Protein AF-A0A251SM30-F1 (afdb_monomer_lite)

Radius of gyration: 17.04 Å; chains: 1; bounding box: 38×25×51 Å

Sequence (111 aa):
MGTNVFGKPVTKGNRMERALEALNNPNADGKRNQALAYVRQMKRNWGNGVSTLGIFYNATGEAMIFTQENSWYGRIYSSYPMRVQNGQWGAFFHVNRGCSFWLCWICGVSC

Foldseek 3Di:
DDQQKFDDAQDDDDLVVLLVVLVVCLCVPNRVVVNVVVLVVVDVVVDDDDKDKDKDAASRSAKDADDDDDDPFFAWDPDWRRIYHHNMMGITMTHGPDCPPVCCVVPVDDD

Structure (mmCIF, N/CA/C/O backbone):
data_AF-A0A251SM30-F1
#
_entry.id   AF-A0A251SM30-F1
#
loop_
_atom_site.group_PDB
_atom_site.id
_atom_site.type_symbol
_atom_site.label_atom_id
_atom_site.label_alt_id
_atom_site.label_comp_id
_atom_site.label_asym_id
_atom_site.label_entity_id
_atom_site.label_seq_id
_atom_site.pdbx_PDB_ins_code
_atom_site.Cartn_x
_atom_site.Cartn_y
_atom_site.Cartn_z
_atom_site.occupancy
_atom_site.B_iso_or_equiv
_atom_site.auth_seq_id
_atom_site.auth_comp_id
_atom_site.auth_asym_id
_atom_site.auth_atom_id
_atom_site.pdbx_PDB_model_num
ATOM 1 N N . MET A 1 1 ? -8.544 -9.391 -11.979 1.00 38.41 1 MET A N 1
ATOM 2 C CA . MET A 1 1 ? -7.980 -8.114 -11.490 1.00 38.41 1 MET A CA 1
ATOM 3 C C . MET A 1 1 ? -7.750 -8.258 -9.995 1.00 38.41 1 MET A C 1
ATOM 5 O O . MET A 1 1 ? -8.718 -8.344 -9.255 1.00 38.41 1 MET A O 1
ATOM 9 N N . GLY A 1 2 ? -6.500 -8.443 -9.561 1.00 50.22 2 GLY A N 1
ATOM 10 C CA . GLY A 1 2 ? -6.193 -8.628 -8.140 1.00 50.22 2 GLY A CA 1
ATOM 11 C C . GLY A 1 2 ? -6.313 -7.301 -7.399 1.00 50.22 2 GLY A C 1
ATOM 12 O O . GLY A 1 2 ? -5.713 -6.316 -7.820 1.00 50.22 2 GLY A O 1
ATOM 13 N N . THR A 1 3 ? -7.090 -7.266 -6.321 1.00 72.12 3 THR A N 1
ATOM 14 C CA . THR A 1 3 ? -7.188 -6.094 -5.448 1.00 72.12 3 THR A CA 1
ATOM 15 C C . THR A 1 3 ? -5.828 -5.847 -4.794 1.00 72.12 3 THR A C 1
ATOM 17 O O . THR A 1 3 ? -5.327 -6.681 -4.047 1.00 72.12 3 THR A O 1
ATOM 20 N N . ASN A 1 4 ? -5.224 -4.696 -5.062 1.00 84.75 4 ASN A N 1
ATOM 21 C CA . ASN A 1 4 ? -3.957 -4.209 -4.501 1.00 84.75 4 ASN A CA 1
ATOM 22 C C . ASN A 1 4 ? -4.103 -3.663 -3.060 1.00 84.75 4 ASN A C 1
ATOM 24 O O . ASN A 1 4 ? -3.355 -2.780 -2.630 1.00 84.75 4 ASN A O 1
ATOM 28 N N . VAL A 1 5 ? -5.083 -4.199 -2.328 1.00 88.19 5 VAL A N 1
ATOM 29 C CA . VAL A 1 5 ? -5.438 -3.857 -0.949 1.00 88.19 5 VAL A CA 1
ATOM 30 C C . VAL A 1 5 ? -5.474 -5.146 -0.138 1.00 88.19 5 VAL A C 1
ATOM 32 O O . VAL A 1 5 ? -6.124 -6.110 -0.542 1.00 88.19 5 VAL A O 1
ATOM 35 N N . PHE A 1 6 ? -4.782 -5.162 0.999 1.00 88.19 6 PHE A N 1
ATOM 36 C CA . PHE A 1 6 ? -4.569 -6.362 1.808 1.00 88.19 6 PHE A CA 1
ATOM 37 C C . PHE A 1 6 ? -4.978 -6.154 3.265 1.00 88.19 6 PHE A C 1
ATOM 39 O O . PHE A 1 6 ? -4.753 -5.094 3.854 1.00 88.19 6 PHE A O 1
ATOM 46 N N . GLY A 1 7 ? -5.521 -7.213 3.864 1.00 85.75 7 GLY A N 1
ATOM 47 C CA . GLY A 1 7 ? -5.993 -7.224 5.245 1.00 85.75 7 GLY A CA 1
ATOM 48 C C . GLY A 1 7 ? -7.460 -6.823 5.403 1.00 85.75 7 GLY A C 1
ATOM 49 O O . GLY A 1 7 ? -8.116 -6.342 4.477 1.00 85.75 7 GLY A O 1
ATOM 50 N N . LYS A 1 8 ? -7.978 -7.046 6.611 1.00 85.81 8 LYS A N 1
ATOM 51 C CA . LYS A 1 8 ? -9.350 -6.702 6.996 1.00 85.81 8 LYS A CA 1
ATOM 52 C C . LYS A 1 8 ? -9.408 -5.283 7.572 1.00 85.81 8 LYS A C 1
ATOM 54 O O . LYS A 1 8 ? -8.468 -4.880 8.261 1.00 85.81 8 LYS A O 1
ATOM 59 N N . PR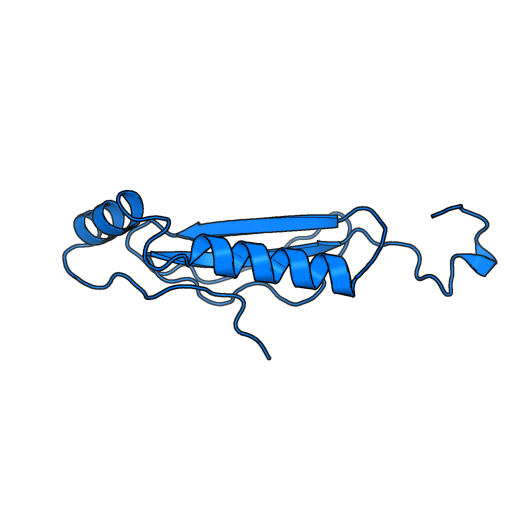O A 1 9 ? -10.487 -4.530 7.309 1.00 84.94 9 PRO A N 1
ATOM 60 C CA . PRO A 1 9 ? -10.661 -3.209 7.888 1.00 84.94 9 PRO A CA 1
ATOM 61 C C . PRO A 1 9 ? -10.967 -3.280 9.384 1.00 84.94 9 PRO A C 1
ATOM 63 O O . PRO A 1 9 ? -11.730 -4.135 9.835 1.00 84.94 9 PRO A O 1
ATOM 66 N N . VAL A 1 10 ? -10.420 -2.332 10.139 1.00 84.06 10 VAL A N 1
ATOM 67 C CA . VAL A 1 10 ? -10.751 -2.119 11.550 1.00 84.06 10 VAL A CA 1
ATOM 68 C C . VAL A 1 10 ? -11.905 -1.121 11.627 1.00 84.06 10 VAL A C 1
ATOM 70 O O . VAL A 1 10 ? -11.744 0.059 11.306 1.00 84.06 10 VAL A O 1
ATOM 73 N N . THR A 1 11 ? -13.084 -1.604 12.020 1.00 82.56 11 THR A N 1
ATOM 74 C CA . THR A 1 11 ? -14.338 -0.828 12.017 1.00 82.56 11 THR A CA 1
ATOM 75 C C . THR A 1 11 ? -14.919 -0.566 13.404 1.00 82.56 11 THR A C 1
ATOM 77 O O . THR A 1 11 ? -15.895 0.173 13.502 1.00 82.56 11 THR A O 1
ATOM 80 N N . LYS A 1 12 ? -14.346 -1.132 14.472 1.00 78.81 12 LYS A N 1
ATOM 81 C CA . LYS A 1 12 ? -14.918 -1.060 15.823 1.00 78.81 12 LYS A CA 1
ATOM 82 C C . LYS A 1 12 ? -14.452 0.177 16.590 1.00 78.81 12 LYS A C 1
ATOM 84 O O . LYS A 1 12 ? -13.258 0.412 16.696 1.00 78.81 12 LYS A O 1
ATOM 89 N N . GLY A 1 13 ? -15.399 0.918 17.163 1.00 80.00 13 GLY A N 1
ATOM 90 C CA . GLY A 1 13 ? -15.126 2.047 18.056 1.00 80.00 13 GLY A CA 1
ATOM 91 C C . GLY A 1 13 ? -15.029 3.408 17.366 1.00 80.00 13 GLY A C 1
ATOM 92 O O . GLY A 1 13 ? -15.310 3.572 16.171 1.00 80.00 13 GLY A O 1
ATOM 93 N N . ASN A 1 14 ? -14.628 4.407 18.146 1.00 86.31 14 ASN A N 1
ATOM 94 C CA . ASN A 1 14 ? -14.423 5.781 17.697 1.00 86.31 14 ASN A CA 1
ATOM 95 C C . ASN A 1 14 ? -13.238 5.885 16.723 1.00 86.31 14 ASN A C 1
ATOM 97 O O . ASN A 1 14 ? -12.427 4.971 16.589 1.00 86.31 14 ASN A O 1
ATOM 101 N N . ARG A 1 15 ? -13.111 7.003 15.994 1.00 84.06 15 ARG A N 1
ATOM 102 C CA . ARG A 1 15 ? -12.008 7.196 15.025 1.00 84.06 15 ARG A CA 1
ATOM 103 C C . ARG A 1 15 ? -10.626 6.980 15.658 1.00 84.06 15 ARG A C 1
ATOM 105 O O . ARG A 1 15 ? -9.801 6.286 15.074 1.00 84.06 15 ARG A O 1
ATOM 112 N N . MET A 1 16 ? -10.404 7.535 16.850 1.00 84.81 16 MET A N 1
ATOM 113 C CA . MET A 1 16 ? -9.137 7.397 17.574 1.00 84.81 16 MET A CA 1
ATOM 114 C C . MET A 1 16 ? -8.886 5.959 18.038 1.00 84.81 16 MET A C 1
ATOM 116 O O . MET A 1 16 ? -7.776 5.463 17.897 1.00 84.81 16 MET A O 1
ATOM 120 N N . GLU A 1 17 ? -9.913 5.259 18.523 1.00 86.06 17 GLU A N 1
ATOM 121 C CA . GLU A 1 17 ? -9.800 3.857 18.952 1.00 86.06 17 GLU A CA 1
ATOM 122 C C . GLU A 1 17 ? -9.454 2.946 17.772 1.00 86.06 17 GLU A C 1
ATOM 124 O O . GLU A 1 17 ? -8.521 2.151 17.853 1.00 86.06 17 GLU A O 1
ATOM 129 N N . ARG A 1 18 ? -10.121 3.144 16.628 1.00 85.62 18 ARG A N 1
ATO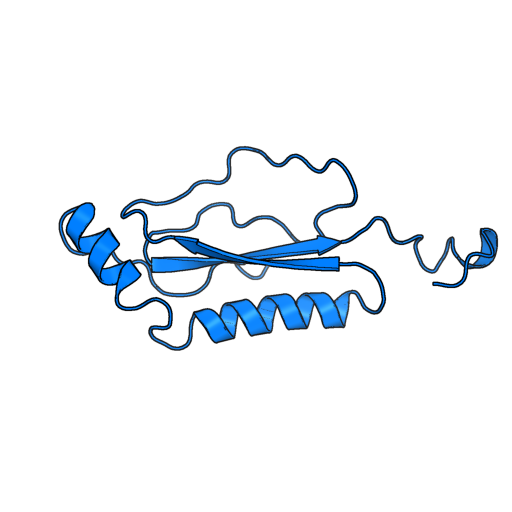M 130 C CA . ARG A 1 18 ? -9.821 2.432 15.378 1.00 85.62 18 ARG A CA 1
ATOM 131 C C . ARG A 1 18 ? -8.405 2.709 14.881 1.00 85.62 18 ARG A C 1
ATOM 133 O O . ARG A 1 18 ? -7.743 1.795 14.387 1.00 85.62 18 ARG A O 1
ATOM 140 N N . ALA A 1 19 ? -7.948 3.958 14.972 1.00 85.06 19 ALA A N 1
ATOM 141 C CA . ALA A 1 19 ? -6.589 4.344 14.597 1.00 85.06 19 ALA A CA 1
ATOM 142 C C . ALA A 1 19 ? -5.547 3.676 15.509 1.00 85.06 19 ALA A C 1
ATOM 144 O O . ALA A 1 19 ? -4.575 3.108 15.015 1.00 85.06 19 ALA A O 1
ATOM 145 N N . LEU A 1 20 ? -5.782 3.674 16.825 1.00 86.31 20 LEU A N 1
ATOM 146 C CA . LEU A 1 20 ? -4.914 3.030 17.815 1.00 86.31 20 LEU A CA 1
ATOM 147 C C . LEU A 1 20 ? -4.869 1.509 17.638 1.00 86.31 20 LEU A C 1
ATOM 149 O O . LEU A 1 20 ? -3.789 0.923 17.645 1.00 86.31 20 LEU A O 1
ATOM 153 N N . GLU A 1 21 ? -6.013 0.863 17.416 1.00 86.25 21 GLU A N 1
ATOM 154 C CA . GLU A 1 21 ? -6.075 -0.577 17.152 1.00 86.25 21 GLU A CA 1
ATOM 155 C C . GLU A 1 21 ? -5.320 -0.939 15.863 1.00 86.25 21 GLU A C 1
ATOM 157 O O . GLU A 1 21 ? -4.547 -1.902 15.834 1.00 86.25 21 GLU A O 1
ATOM 162 N N . ALA A 1 22 ? -5.469 -0.126 14.812 1.00 85.25 22 ALA A N 1
ATOM 163 C CA . ALA A 1 22 ? -4.695 -0.286 13.589 1.00 85.25 22 ALA A CA 1
ATOM 164 C C . ALA A 1 22 ? -3.189 -0.074 13.828 1.00 85.25 22 ALA A C 1
ATOM 166 O O . ALA A 1 22 ? -2.388 -0.847 13.297 1.00 85.25 22 ALA A O 1
ATOM 167 N N . LEU A 1 23 ? -2.791 0.926 14.617 1.00 85.31 23 LEU A N 1
ATOM 168 C CA . LEU A 1 23 ? -1.387 1.220 14.920 1.00 85.31 23 LEU A CA 1
ATOM 169 C C . LEU A 1 23 ? -0.718 0.101 15.728 1.00 85.31 23 LEU A C 1
ATOM 171 O O . LEU A 1 23 ? 0.425 -0.248 15.442 1.00 85.31 23 LEU A O 1
ATOM 175 N N . ASN A 1 24 ? -1.435 -0.485 16.688 1.00 85.31 24 ASN A N 1
ATOM 176 C CA . ASN A 1 24 ? -0.923 -1.566 17.531 1.00 85.31 24 ASN A CA 1
ATOM 177 C C . ASN A 1 24 ? -0.721 -2.871 16.748 1.00 85.31 24 ASN A C 1
ATOM 179 O O . ASN A 1 24 ? 0.190 -3.637 17.053 1.00 85.31 24 ASN A O 1
ATOM 183 N N . ASN A 1 25 ? -1.532 -3.114 15.711 1.00 80.75 25 ASN A N 1
ATOM 184 C CA . ASN A 1 25 ? -1.544 -4.374 14.965 1.00 80.75 25 ASN A CA 1
ATOM 185 C C . ASN A 1 25 ? -1.306 -4.206 13.444 1.00 80.75 25 ASN A C 1
ATOM 187 O O . ASN A 1 25 ? -2.135 -4.616 12.614 1.00 80.75 25 ASN A O 1
ATOM 191 N N . PRO A 1 26 ? -0.139 -3.674 13.023 1.00 76.56 26 PRO A N 1
ATOM 192 C CA . PRO A 1 26 ? 0.148 -3.407 11.616 1.00 76.56 26 PRO A CA 1
ATOM 193 C C . PRO A 1 26 ? 0.364 -4.687 10.798 1.00 76.56 26 PRO A C 1
ATOM 195 O O . PRO A 1 26 ? 0.099 -4.698 9.598 1.00 76.56 26 PRO A O 1
ATOM 198 N N . ASN A 1 27 ? 0.789 -5.792 11.422 1.00 80.00 27 ASN A N 1
ATOM 199 C CA . ASN A 1 27 ? 0.998 -7.084 10.754 1.00 80.00 27 ASN A CA 1
ATOM 200 C C . ASN A 1 27 ? 0.017 -8.183 11.203 1.00 80.00 27 ASN A C 1
ATOM 202 O O . ASN A 1 27 ? 0.326 -9.367 11.070 1.00 80.00 27 ASN A O 1
ATOM 206 N N . ALA A 1 28 ? -1.159 -7.813 11.724 1.00 79.31 28 ALA A N 1
ATOM 207 C CA . ALA A 1 28 ? -2.213 -8.791 12.001 1.00 79.31 28 ALA A CA 1
ATOM 208 C C . ALA A 1 28 ? -2.467 -9.691 10.778 1.00 79.31 28 ALA A C 1
ATOM 210 O O . ALA A 1 28 ? -2.502 -9.205 9.646 1.00 79.31 28 ALA A O 1
ATOM 211 N N . ASP A 1 29 ? -2.606 -10.997 11.003 1.00 79.00 29 ASP A N 1
ATOM 212 C CA . ASP A 1 29 ? -2.869 -12.009 9.968 1.00 79.00 29 ASP A CA 1
ATOM 213 C C . ASP A 1 29 ? -1.813 -12.097 8.845 1.00 79.00 29 ASP A C 1
ATOM 215 O O . ASP A 1 29 ? -2.078 -12.630 7.767 1.00 79.00 29 ASP A O 1
ATOM 219 N N . GLY A 1 30 ? -0.608 -11.546 9.043 1.00 83.56 30 GLY A N 1
ATOM 220 C CA . GLY A 1 30 ? 0.438 -11.552 8.013 1.00 83.56 30 GLY A CA 1
ATOM 221 C C . GLY A 1 30 ? 0.117 -10.674 6.796 1.00 83.56 30 GLY A C 1
ATOM 222 O O . GLY A 1 30 ? 0.749 -10.815 5.745 1.00 83.56 30 GLY A O 1
ATOM 223 N N . LYS A 1 31 ? -0.836 -9.740 6.918 1.00 86.44 31 LYS A N 1
ATOM 224 C CA . LYS A 1 31 ? -1.280 -8.846 5.830 1.00 86.44 31 LYS A CA 1
ATOM 225 C C . LYS A 1 31 ? -0.147 -8.023 5.202 1.00 86.44 31 LYS A C 1
ATOM 227 O O . LYS A 1 31 ? -0.158 -7.776 3.996 1.00 86.44 31 LYS A O 1
ATOM 232 N N . ARG A 1 32 ? 0.888 -7.668 5.978 1.00 87.31 32 ARG A N 1
ATOM 233 C CA . ARG A 1 32 ? 2.094 -6.999 5.453 1.00 87.31 32 ARG A CA 1
ATOM 234 C C . ARG A 1 32 ? 2.882 -7.922 4.527 1.00 87.31 32 ARG A C 1
ATOM 236 O O . ARG A 1 32 ? 3.361 -7.484 3.485 1.00 87.31 32 ARG A O 1
ATOM 243 N N . ASN A 1 33 ? 3.003 -9.199 4.889 1.00 89.62 33 ASN A N 1
ATOM 244 C CA . ASN A 1 33 ? 3.709 -10.188 4.076 1.00 89.62 33 ASN A CA 1
ATOM 245 C C . ASN A 1 33 ? 2.972 -10.442 2.759 1.00 89.62 33 ASN A C 1
ATOM 247 O O . ASN A 1 33 ? 3.625 -10.592 1.731 1.00 89.62 33 ASN A O 1
ATOM 251 N N . GLN A 1 34 ? 1.636 -10.416 2.767 1.00 89.69 34 GLN A N 1
ATOM 252 C CA . GLN A 1 34 ? 0.824 -10.506 1.549 1.00 89.69 34 GLN A CA 1
ATOM 253 C C . GLN A 1 34 ? 1.071 -9.313 0.615 1.00 89.69 34 GLN A C 1
ATOM 255 O O . GLN A 1 34 ? 1.379 -9.511 -0.560 1.00 89.69 34 GLN A O 1
ATOM 260 N N . ALA A 1 35 ? 1.038 -8.085 1.147 1.00 88.56 35 ALA A N 1
ATOM 261 C CA . ALA A 1 35 ? 1.349 -6.882 0.374 1.00 88.56 35 ALA A CA 1
ATOM 262 C C . ALA A 1 35 ? 2.780 -6.919 -0.195 1.00 88.56 35 ALA A C 1
ATOM 264 O O . ALA A 1 35 ? 3.004 -6.599 -1.364 1.00 88.56 35 ALA A O 1
ATOM 265 N N . LEU A 1 36 ? 3.748 -7.377 0.606 1.00 90.56 36 LEU A N 1
ATOM 266 C CA . LEU A 1 36 ? 5.141 -7.521 0.185 1.00 90.56 36 LEU A CA 1
ATOM 267 C C . LEU A 1 36 ? 5.315 -8.605 -0.892 1.00 90.56 36 LEU A C 1
ATOM 269 O O . LEU A 1 36 ? 6.058 -8.414 -1.856 1.00 90.56 36 LEU A O 1
ATOM 273 N N . ALA A 1 37 ? 4.632 -9.740 -0.750 1.00 90.94 37 ALA A N 1
ATOM 274 C CA . ALA A 1 37 ? 4.641 -10.812 -1.738 1.00 90.94 37 ALA A CA 1
ATOM 275 C C . ALA A 1 37 ? 4.049 -10.340 -3.072 1.00 90.94 37 ALA A C 1
ATOM 277 O O . ALA A 1 37 ? 4.629 -10.628 -4.120 1.00 90.94 37 ALA A O 1
ATOM 278 N N . TYR A 1 38 ? 2.972 -9.552 -3.028 1.00 90.00 38 TYR A N 1
ATOM 279 C CA . TYR A 1 38 ? 2.345 -8.962 -4.208 1.00 90.00 38 TYR A CA 1
ATOM 280 C C . TYR A 1 38 ? 3.294 -8.017 -4.961 1.00 90.00 38 TYR A C 1
ATOM 282 O O . TYR A 1 38 ? 3.516 -8.201 -6.159 1.00 90.00 38 TYR A O 1
ATOM 290 N N . VAL A 1 39 ? 3.946 -7.064 -4.279 1.00 88.94 39 VAL A N 1
ATOM 291 C CA . VAL A 1 39 ? 4.909 -6.164 -4.953 1.00 88.94 39 VAL A CA 1
ATOM 292 C C . VAL A 1 39 ? 6.142 -6.901 -5.473 1.00 88.94 39 VAL A C 1
ATOM 294 O O . VAL A 1 39 ? 6.640 -6.585 -6.554 1.00 88.94 39 VAL A O 1
ATOM 297 N N . ARG A 1 40 ? 6.611 -7.935 -4.762 1.00 89.69 40 ARG A N 1
ATOM 298 C CA . ARG A 1 40 ? 7.711 -8.795 -5.231 1.00 89.69 40 ARG A CA 1
ATOM 299 C C . ARG A 1 40 ? 7.311 -9.618 -6.449 1.00 89.69 40 ARG A C 1
ATOM 301 O O . ARG A 1 40 ? 8.130 -9.821 -7.340 1.00 89.69 40 ARG A O 1
ATOM 308 N N . GLN A 1 41 ? 6.071 -10.095 -6.506 1.00 89.56 41 GLN A N 1
ATOM 309 C CA . GLN A 1 41 ? 5.535 -10.764 -7.687 1.00 89.56 41 GLN A CA 1
ATOM 310 C C . GLN A 1 41 ? 5.470 -9.800 -8.875 1.00 89.56 41 GLN A C 1
ATOM 312 O O . GLN A 1 41 ? 5.941 -10.158 -9.948 1.00 89.56 41 GLN A O 1
ATOM 317 N N . MET A 1 42 ? 5.007 -8.562 -8.678 1.00 87.31 42 MET A N 1
ATOM 318 C CA . MET A 1 42 ? 5.027 -7.544 -9.737 1.00 87.31 42 MET A CA 1
ATOM 319 C C . MET A 1 42 ? 6.446 -7.246 -10.235 1.00 87.31 42 MET A C 1
ATOM 321 O O . MET A 1 42 ? 6.669 -7.198 -11.443 1.00 87.31 42 MET A O 1
ATOM 325 N N . LYS A 1 43 ? 7.428 -7.136 -9.330 1.00 86.00 43 LYS A N 1
ATOM 326 C CA . LYS A 1 43 ? 8.837 -6.967 -9.710 1.00 86.00 43 LYS A CA 1
ATOM 327 C C . LYS A 1 43 ? 9.368 -8.151 -10.521 1.00 86.00 43 LYS A C 1
ATOM 329 O O . LYS A 1 43 ? 10.036 -7.935 -11.527 1.00 86.00 43 LYS A O 1
ATOM 334 N N . ARG A 1 44 ? 9.046 -9.385 -10.118 1.00 87.44 44 ARG A N 1
ATOM 335 C CA . ARG A 1 44 ? 9.420 -10.597 -10.867 1.00 87.44 44 ARG A CA 1
ATOM 336 C C . ARG A 1 44 ? 8.793 -10.631 -12.261 1.00 87.44 44 ARG A C 1
ATOM 338 O O . ARG A 1 44 ? 9.488 -10.969 -13.207 1.00 87.44 44 ARG A O 1
ATOM 345 N N . ASN A 1 45 ? 7.528 -10.232 -12.388 1.00 85.75 45 ASN A N 1
ATOM 346 C CA . ASN A 1 45 ? 6.826 -10.188 -13.673 1.00 85.75 45 ASN A CA 1
ATOM 347 C C . ASN A 1 45 ? 7.362 -9.093 -14.606 1.00 85.75 45 ASN A C 1
ATOM 349 O O . ASN A 1 45 ? 7.346 -9.266 -15.820 1.00 85.75 45 ASN A O 1
ATOM 353 N N . TRP A 1 46 ? 7.807 -7.960 -14.056 1.00 81.38 46 TRP A N 1
ATOM 354 C CA . TRP A 1 46 ? 8.361 -6.860 -14.849 1.00 81.38 46 TRP A CA 1
ATOM 355 C C . TRP A 1 46 ? 9.804 -7.111 -15.297 1.00 81.38 46 TRP A C 1
ATOM 357 O O . TRP A 1 46 ? 10.171 -6.737 -16.407 1.00 81.38 46 TRP A O 1
ATOM 367 N N . GLY A 1 47 ? 10.612 -7.759 -14.456 1.00 82.88 47 GLY A N 1
ATOM 368 C CA . GLY A 1 47 ? 11.992 -8.110 -14.771 1.00 82.88 47 GLY A CA 1
ATOM 369 C C . GLY A 1 47 ? 13.027 -7.089 -14.289 1.00 82.88 47 GLY A C 1
ATOM 370 O O . GLY A 1 47 ? 12.865 -6.421 -13.253 1.00 82.88 47 GLY A O 1
ATOM 371 N N . ASN A 1 48 ? 14.150 -7.038 -15.010 1.00 76.69 48 ASN A N 1
ATOM 372 C CA . ASN A 1 48 ? 15.332 -6.289 -14.602 1.00 76.69 48 ASN A CA 1
ATOM 373 C C . ASN A 1 48 ? 15.233 -4.809 -14.997 1.00 76.69 48 ASN A C 1
ATOM 375 O O . ASN A 1 48 ? 14.745 -4.475 -16.072 1.00 76.69 48 ASN A O 1
ATOM 379 N N . GLY A 1 49 ? 15.669 -3.923 -14.100 1.00 78.69 49 GLY A N 1
ATOM 380 C CA . GLY A 1 49 ? 15.617 -2.472 -14.293 1.00 78.69 49 GLY A CA 1
ATOM 381 C C . GLY A 1 49 ? 15.274 -1.700 -13.017 1.00 78.69 49 GLY A C 1
ATOM 382 O O . GLY A 1 49 ? 15.023 -2.285 -11.953 1.00 78.69 49 GLY A O 1
ATOM 383 N N . VAL A 1 50 ? 15.223 -0.372 -13.137 1.00 82.25 50 VAL A N 1
ATOM 384 C CA . VAL A 1 50 ? 14.911 0.540 -12.027 1.00 82.25 50 VAL A CA 1
ATOM 385 C C . VAL A 1 50 ? 13.402 0.608 -11.795 1.00 82.25 50 VAL A C 1
ATOM 387 O O . VAL A 1 50 ? 12.629 1.000 -12.670 1.00 82.25 50 VAL A O 1
ATOM 390 N N . SER A 1 51 ? 12.979 0.235 -10.592 1.00 86.25 51 SER A N 1
ATOM 391 C CA . SER A 1 51 ? 11.572 0.222 -10.192 1.00 86.25 51 SER A CA 1
ATOM 392 C C . SER A 1 51 ? 11.432 0.456 -8.695 1.00 86.25 51 SER A C 1
ATOM 394 O O . SER A 1 51 ? 12.230 -0.070 -7.918 1.00 86.25 51 SER A O 1
ATOM 396 N N . THR A 1 52 ? 10.364 1.131 -8.298 1.00 88.19 52 THR A N 1
ATOM 397 C CA . THR A 1 52 ? 10.015 1.398 -6.906 1.00 88.19 52 THR A CA 1
ATOM 398 C C . THR A 1 52 ? 8.839 0.521 -6.491 1.00 88.19 52 THR A C 1
ATOM 400 O O . THR A 1 52 ? 7.749 0.582 -7.065 1.00 88.19 52 THR A O 1
ATOM 403 N N . LEU A 1 53 ? 9.064 -0.309 -5.473 1.00 89.62 53 LEU A N 1
ATOM 404 C CA . LEU A 1 53 ? 8.033 -1.122 -4.839 1.00 89.62 53 LEU A CA 1
ATOM 405 C C . LEU A 1 53 ? 7.475 -0.331 -3.654 1.00 89.62 53 LEU A C 1
ATOM 407 O O . LEU A 1 53 ? 8.187 -0.105 -2.677 1.00 89.62 53 LEU A O 1
ATOM 411 N N . GLY A 1 54 ? 6.218 0.095 -3.747 1.00 88.75 54 GLY A N 1
ATOM 412 C CA . GLY A 1 54 ? 5.551 0.876 -2.713 1.00 88.75 54 GLY A CA 1
ATOM 413 C C . GLY A 1 54 ? 4.545 0.032 -1.944 1.00 88.75 54 GLY A C 1
ATOM 414 O O . GLY A 1 54 ? 3.648 -0.565 -2.534 1.00 88.75 54 GLY A O 1
ATOM 415 N N . ILE A 1 55 ? 4.664 0.008 -0.620 1.00 91.31 55 ILE A N 1
ATOM 416 C CA . ILE A 1 55 ? 3.600 -0.458 0.272 1.00 91.31 55 ILE A CA 1
ATOM 417 C C . ILE A 1 55 ? 3.337 0.625 1.309 1.00 91.31 55 ILE A C 1
ATOM 419 O O . ILE A 1 55 ? 4.269 1.279 1.775 1.00 91.31 55 ILE A O 1
ATOM 423 N N . PHE A 1 56 ? 2.079 0.813 1.677 1.00 90.69 56 PHE A N 1
ATOM 424 C CA . PHE A 1 56 ? 1.699 1.763 2.712 1.00 90.69 56 PHE A CA 1
ATOM 425 C C . PHE A 1 56 ? 0.573 1.196 3.563 1.00 90.69 56 PHE A C 1
ATOM 427 O O . PHE A 1 56 ? -0.216 0.367 3.108 1.00 90.69 56 PHE A O 1
ATOM 434 N N . TYR A 1 57 ? 0.516 1.646 4.809 1.00 91.00 57 TYR A N 1
ATOM 435 C CA . TYR A 1 57 ? -0.466 1.208 5.785 1.00 91.00 57 TYR A CA 1
ATOM 436 C C . TYR A 1 57 ? -1.327 2.382 6.213 1.00 91.00 57 TYR A C 1
ATOM 438 O O . TYR A 1 57 ? -0.800 3.439 6.559 1.00 91.00 57 TYR A O 1
ATOM 446 N N . ASN A 1 58 ? -2.642 2.192 6.210 1.00 89.69 58 ASN A N 1
ATOM 447 C CA . ASN A 1 58 ? -3.557 3.208 6.698 1.00 89.69 58 ASN A CA 1
ATOM 448 C C . ASN A 1 58 ? -3.901 2.949 8.174 1.00 89.69 58 ASN A C 1
ATOM 450 O O . ASN A 1 58 ? -4.608 1.991 8.483 1.00 89.69 58 ASN A O 1
ATOM 454 N N . ALA A 1 59 ? -3.430 3.825 9.064 1.00 88.12 59 ALA A N 1
ATOM 455 C CA . ALA A 1 59 ? -3.739 3.826 10.499 1.00 88.12 59 ALA A CA 1
ATOM 456 C C . ALA A 1 59 ? -4.428 5.129 10.952 1.00 88.12 59 ALA A C 1
ATOM 458 O O . ALA A 1 59 ? -4.324 5.528 12.106 1.00 88.12 59 ALA A O 1
ATOM 459 N N . THR A 1 60 ? -5.088 5.842 10.036 1.00 85.62 60 THR A N 1
ATOM 460 C CA . THR A 1 60 ? -5.662 7.176 10.310 1.00 85.62 60 THR A CA 1
ATOM 461 C C . THR A 1 60 ? -7.028 7.140 11.009 1.00 85.62 60 THR A C 1
ATOM 463 O O . THR A 1 60 ? -7.553 8.184 11.407 1.00 85.62 60 THR A O 1
ATOM 466 N N . GLY A 1 61 ? -7.632 5.953 11.141 1.00 83.25 61 GLY A N 1
ATOM 467 C CA . GLY A 1 61 ? -8.986 5.762 11.672 1.00 83.25 61 GLY A CA 1
ATOM 468 C C . GLY A 1 61 ? -10.106 5.910 10.633 1.00 83.25 61 GLY A C 1
ATOM 469 O O . GLY A 1 61 ? -11.255 5.591 10.939 1.00 83.25 61 GLY A O 1
ATOM 470 N N . GLU A 1 62 ? -9.793 6.333 9.404 1.00 86.81 62 GLU A N 1
ATOM 471 C CA . GLU A 1 62 ? -10.747 6.507 8.298 1.00 86.81 62 GLU A CA 1
ATOM 472 C C . GLU A 1 62 ? -10.241 5.869 6.998 1.00 86.81 62 GLU A C 1
ATOM 474 O O . GLU A 1 62 ? -9.102 5.416 6.911 1.00 86.81 62 GLU A O 1
ATOM 479 N N . ALA A 1 63 ? -11.105 5.766 5.984 1.00 88.06 63 ALA A N 1
ATOM 480 C CA . ALA A 1 63 ? -10.726 5.221 4.684 1.00 88.06 63 ALA A CA 1
ATOM 481 C C . ALA A 1 63 ? -10.045 6.285 3.814 1.00 88.06 63 ALA A C 1
ATOM 483 O O . ALA A 1 63 ? -10.582 7.370 3.619 1.00 88.06 63 ALA A O 1
ATOM 484 N N . MET A 1 64 ? -8.893 5.939 3.241 1.00 87.81 64 MET A N 1
ATOM 485 C CA . MET A 1 64 ? -8.219 6.751 2.234 1.00 87.81 64 MET A CA 1
ATOM 486 C C . MET A 1 64 ? -8.769 6.409 0.853 1.00 87.81 64 MET A C 1
ATOM 488 O O . MET A 1 64 ? -8.853 5.233 0.485 1.00 87.81 64 MET A O 1
ATOM 492 N N . ILE A 1 65 ? -9.128 7.439 0.094 1.00 89.50 65 ILE A N 1
ATOM 493 C CA . ILE A 1 65 ? -9.604 7.322 -1.283 1.00 89.50 65 ILE A CA 1
ATOM 494 C C . ILE A 1 65 ? -8.542 7.932 -2.187 1.00 89.50 65 ILE A C 1
ATOM 496 O O . ILE A 1 65 ? -8.007 9.002 -1.901 1.00 89.50 65 ILE A O 1
ATOM 500 N N . PHE A 1 66 ? -8.221 7.229 -3.263 1.00 85.62 66 PHE A N 1
ATOM 501 C CA . PHE A 1 66 ? -7.313 7.729 -4.278 1.00 85.62 66 PHE A CA 1
ATOM 502 C C . PHE A 1 66 ? -7.963 8.898 -5.031 1.00 85.62 66 PHE A C 1
ATOM 504 O O . PHE A 1 66 ? -9.047 8.743 -5.590 1.00 85.62 66 PHE A O 1
ATOM 511 N N . THR A 1 67 ? -7.308 10.059 -5.029 1.00 86.50 67 THR A N 1
ATOM 512 C CA . THR A 1 67 ? -7.815 11.289 -5.658 1.00 86.50 67 THR A CA 1
ATOM 513 C C . THR A 1 67 ? -7.087 11.609 -6.956 1.00 86.50 67 THR A C 1
ATOM 515 O O . THR A 1 67 ? -7.722 11.804 -7.987 1.00 86.50 67 THR A O 1
ATOM 518 N N . GLN A 1 68 ? -5.757 11.656 -6.915 1.00 84.12 68 GLN A N 1
ATOM 519 C CA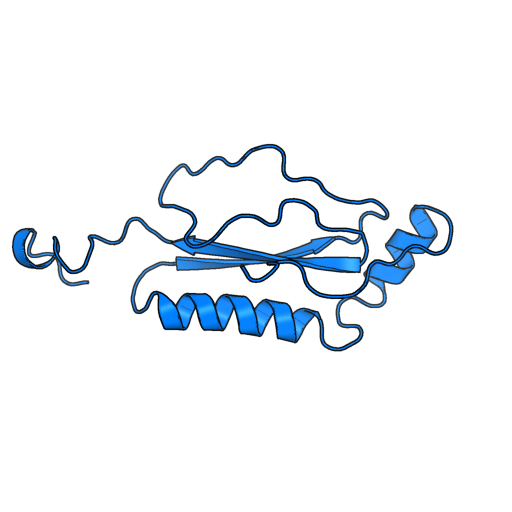 . GLN A 1 68 ? -4.925 12.036 -8.048 1.00 84.12 68 GLN A CA 1
ATOM 520 C C . GLN A 1 68 ? -3.588 11.292 -8.003 1.00 84.12 68 GLN A C 1
ATOM 522 O O . GLN A 1 68 ? -3.011 11.084 -6.935 1.00 84.12 68 GLN A O 1
ATOM 527 N N . GLU A 1 69 ? -3.080 10.931 -9.178 1.00 83.50 69 GLU A N 1
ATOM 528 C CA . GLU A 1 69 ? -1.688 10.538 -9.385 1.00 83.50 69 GLU A CA 1
ATOM 529 C C . GLU A 1 69 ? -0.942 11.651 -10.111 1.00 83.50 69 GLU A C 1
ATOM 531 O O . GLU A 1 69 ? -1.475 12.288 -11.018 1.00 83.50 69 GLU A O 1
ATOM 536 N N . ASN A 1 70 ? 0.315 11.856 -9.736 1.00 82.31 70 ASN A N 1
ATOM 537 C CA . ASN A 1 70 ? 1.239 12.649 -10.524 1.00 82.31 70 ASN A CA 1
ATOM 538 C C . ASN A 1 70 ? 2.565 11.896 -10.631 1.00 82.31 70 ASN A C 1
ATOM 540 O O . ASN A 1 70 ? 3.206 11.603 -9.621 1.00 82.31 70 ASN A O 1
ATOM 544 N N . SER A 1 71 ? 2.974 11.575 -11.855 1.00 79.81 71 SER A N 1
ATOM 545 C CA . SER A 1 71 ? 4.237 10.895 -12.134 1.00 79.81 71 SER A CA 1
ATOM 546 C C . SER A 1 71 ? 5.151 11.816 -12.934 1.00 79.81 71 SER A C 1
ATOM 548 O O . SER A 1 71 ? 5.013 11.919 -14.152 1.00 79.81 71 SER A O 1
ATOM 550 N N . TRP A 1 72 ? 6.114 12.454 -12.264 1.00 81.00 72 TRP A N 1
ATOM 551 C CA . TRP A 1 72 ? 7.128 13.269 -12.946 1.00 81.00 72 TRP A CA 1
ATOM 552 C C . TRP A 1 72 ? 8.000 12.438 -13.894 1.00 81.00 72 TRP A C 1
ATOM 554 O O . TRP A 1 72 ? 8.360 12.891 -14.976 1.00 81.00 72 TRP A O 1
ATOM 564 N N . TYR A 1 73 ? 8.323 11.203 -13.500 1.00 76.69 73 TYR A N 1
ATOM 565 C CA . TYR A 1 73 ? 9.128 10.288 -14.299 1.00 76.69 73 TYR A CA 1
ATOM 566 C C . TYR A 1 73 ? 8.700 8.835 -14.066 1.00 76.69 73 TYR A C 1
ATOM 568 O O . TYR A 1 73 ? 8.426 8.433 -12.933 1.00 76.69 73 TYR A O 1
ATOM 576 N N . GLY A 1 74 ? 8.641 8.038 -15.135 1.00 81.44 74 GLY A N 1
ATOM 577 C CA . GLY A 1 74 ? 8.154 6.656 -15.088 1.00 81.44 74 GLY A CA 1
ATOM 578 C C . GLY A 1 74 ? 6.657 6.501 -15.368 1.00 81.44 74 GLY A C 1
ATOM 579 O O . GLY A 1 74 ? 6.016 7.400 -15.911 1.00 81.44 74 GLY A O 1
ATOM 580 N N . ARG A 1 75 ? 6.117 5.324 -15.042 1.00 83.56 75 ARG A N 1
ATOM 581 C CA . ARG A 1 75 ? 4.679 5.010 -15.082 1.00 83.56 75 ARG A CA 1
ATOM 582 C C . ARG A 1 75 ? 4.334 3.953 -14.036 1.00 83.56 75 ARG A C 1
ATOM 584 O O . ARG A 1 75 ? 5.184 3.137 -13.677 1.00 83.56 75 ARG A O 1
ATOM 591 N N . ILE A 1 76 ? 3.076 3.908 -13.610 1.00 83.19 76 ILE A N 1
ATOM 592 C CA . ILE A 1 76 ? 2.585 2.793 -12.802 1.00 83.19 76 ILE A CA 1
ATOM 593 C C . ILE A 1 76 ? 2.396 1.545 -13.675 1.00 83.19 76 ILE A C 1
ATOM 595 O O . ILE A 1 76 ? 1.978 1.636 -14.827 1.00 83.19 76 ILE A O 1
ATOM 599 N N . TYR A 1 77 ? 2.752 0.372 -13.149 1.00 79.81 77 TYR A N 1
ATOM 600 C CA . TYR A 1 77 ? 2.679 -0.882 -13.909 1.00 79.81 77 TYR A CA 1
ATOM 601 C C . TYR A 1 77 ? 1.303 -1.563 -13.849 1.00 79.81 77 TYR A C 1
ATOM 603 O O . TYR A 1 77 ? 0.902 -2.208 -14.809 1.00 79.81 77 TYR A O 1
ATOM 611 N N . SER A 1 78 ? 0.603 -1.452 -12.716 1.00 76.25 78 SER A N 1
ATOM 612 C CA . SER A 1 78 ? -0.678 -2.131 -12.471 1.00 76.25 78 SER A CA 1
ATOM 613 C C . SER A 1 78 ? -1.792 -1.099 -12.294 1.00 76.25 78 SER A C 1
ATOM 615 O O . SER A 1 78 ? -2.476 -0.756 -13.249 1.00 76.25 78 SER A O 1
ATOM 617 N N . SER A 1 79 ? -1.930 -0.551 -11.089 1.00 82.88 79 SER A N 1
ATOM 618 C CA . SER A 1 79 ? -2.864 0.524 -10.748 1.00 82.88 79 SER A CA 1
ATOM 619 C C . SER A 1 79 ? -2.635 0.935 -9.293 1.00 82.88 79 SER A C 1
ATOM 621 O O . SER A 1 79 ? -2.096 0.149 -8.501 1.00 82.88 79 SER A O 1
ATOM 623 N N . TYR A 1 80 ? -3.074 2.134 -8.908 1.00 84.19 80 TYR A N 1
ATOM 624 C CA . TYR A 1 80 ? -3.148 2.515 -7.496 1.00 84.19 80 TYR A CA 1
ATOM 625 C C . TYR A 1 80 ? -4.347 1.859 -6.804 1.00 84.19 80 TYR A C 1
ATOM 627 O O . TYR A 1 80 ? -5.336 1.506 -7.455 1.00 84.19 80 TYR A O 1
ATOM 635 N N . PRO A 1 81 ? -4.273 1.618 -5.486 1.00 85.88 81 PRO A N 1
ATOM 636 C CA . PRO A 1 81 ? -5.420 1.138 -4.733 1.00 85.88 81 PRO A CA 1
ATOM 637 C C . PRO A 1 81 ? -6.442 2.264 -4.593 1.00 85.88 81 PRO A C 1
ATOM 639 O O . PRO A 1 81 ? -6.178 3.267 -3.939 1.00 85.88 81 PRO A O 1
ATOM 642 N N . MET A 1 82 ? -7.621 2.092 -5.198 1.00 86.06 82 MET A N 1
ATOM 643 C CA . MET A 1 82 ? -8.657 3.135 -5.222 1.00 86.06 82 MET A CA 1
ATOM 644 C C . MET A 1 82 ? -9.179 3.497 -3.827 1.00 86.06 82 MET A C 1
ATOM 646 O O . MET A 1 82 ? -9.544 4.644 -3.576 1.00 86.06 82 MET A O 1
ATOM 650 N N . ARG A 1 83 ? -9.246 2.517 -2.919 1.00 88.50 83 ARG A N 1
ATOM 651 C CA . ARG A 1 83 ? -9.770 2.702 -1.564 1.00 88.50 83 ARG A CA 1
ATOM 652 C C . ARG A 1 83 ? -9.041 1.798 -0.579 1.00 88.50 83 ARG A C 1
ATOM 654 O O . ARG A 1 83 ? -9.119 0.579 -0.704 1.00 88.50 83 ARG A O 1
ATOM 661 N N . VAL A 1 84 ? -8.385 2.387 0.417 1.00 89.31 84 VAL A N 1
ATOM 662 C CA . VAL A 1 84 ? -7.674 1.669 1.488 1.00 89.31 84 VAL A CA 1
ATOM 663 C C . VAL A 1 84 ? -8.304 2.039 2.821 1.00 89.31 84 VAL A C 1
ATOM 665 O O . VAL A 1 84 ? -8.199 3.178 3.278 1.00 89.31 84 VAL A O 1
ATOM 668 N N . GLN A 1 85 ? -8.991 1.093 3.453 1.00 90.44 85 GLN A N 1
ATOM 669 C CA . GLN A 1 85 ? -9.644 1.329 4.739 1.00 90.44 85 GLN A CA 1
ATOM 670 C C . GLN A 1 85 ? -8.634 1.283 5.893 1.00 90.44 85 GLN A C 1
ATOM 672 O O . GLN A 1 85 ? -7.517 0.783 5.749 1.00 90.44 85 GLN A O 1
ATOM 677 N N . ASN A 1 86 ? -9.031 1.812 7.049 1.00 89.25 86 ASN A N 1
ATOM 678 C CA . ASN A 1 86 ? -8.214 1.763 8.255 1.00 89.25 86 ASN A CA 1
ATOM 679 C C . ASN A 1 86 ? -7.853 0.313 8.614 1.00 89.25 86 ASN A C 1
ATOM 681 O O . ASN A 1 86 ? -8.716 -0.568 8.622 1.00 89.25 86 ASN A O 1
ATOM 685 N N . GLY A 1 87 ? -6.581 0.064 8.902 1.00 87.12 87 GLY A N 1
ATOM 686 C CA . GLY A 1 87 ? -6.055 -1.265 9.194 1.00 87.12 87 GLY A CA 1
ATOM 687 C C . GLY A 1 87 ? -5.667 -2.098 7.967 1.00 87.12 87 GLY A C 1
ATOM 688 O O . GLY A 1 87 ? -5.240 -3.246 8.141 1.00 87.12 87 GLY A O 1
ATOM 689 N N . GLN A 1 88 ? -5.777 -1.552 6.751 1.00 90.75 88 GLN A N 1
ATOM 690 C CA . GLN A 1 88 ? -5.396 -2.228 5.508 1.00 90.75 88 GLN A CA 1
ATOM 691 C C . GLN A 1 88 ? -4.066 -1.717 4.941 1.00 90.75 88 GLN A C 1
ATOM 693 O O . GLN A 1 88 ? -3.646 -0.581 5.178 1.00 90.75 88 GLN A O 1
ATOM 698 N N . TRP A 1 89 ? -3.421 -2.574 4.152 1.00 90.62 89 TRP A N 1
ATOM 699 C CA . TRP A 1 89 ? -2.231 -2.241 3.379 1.00 90.62 89 TRP A CA 1
ATOM 700 C C . TRP A 1 89 ? -2.596 -1.979 1.927 1.00 90.62 89 TRP A C 1
ATOM 702 O O . TRP A 1 89 ? -3.226 -2.819 1.288 1.00 90.62 89 TRP A O 1
ATOM 712 N N . GLY A 1 90 ? -2.155 -0.846 1.398 1.00 91.12 90 GLY A N 1
ATOM 713 C CA . GLY A 1 90 ? -2.126 -0.586 -0.034 1.00 91.12 90 GLY A CA 1
ATOM 714 C C . GLY A 1 90 ? -0.765 -0.961 -0.610 1.00 91.12 90 GLY A C 1
ATOM 715 O O . GLY A 1 90 ? 0.269 -0.772 0.035 1.00 91.12 90 GLY A O 1
ATOM 716 N N . ALA A 1 91 ? -0.758 -1.483 -1.831 1.00 91.31 91 ALA A N 1
ATOM 717 C CA . ALA A 1 91 ? 0.465 -1.794 -2.556 1.00 91.31 91 ALA A CA 1
ATOM 718 C C . ALA A 1 91 ? 0.423 -1.214 -3.969 1.00 91.31 91 ALA A C 1
ATOM 720 O O . ALA A 1 91 ? -0.597 -1.285 -4.652 1.00 91.31 91 ALA A O 1
ATOM 721 N N . PH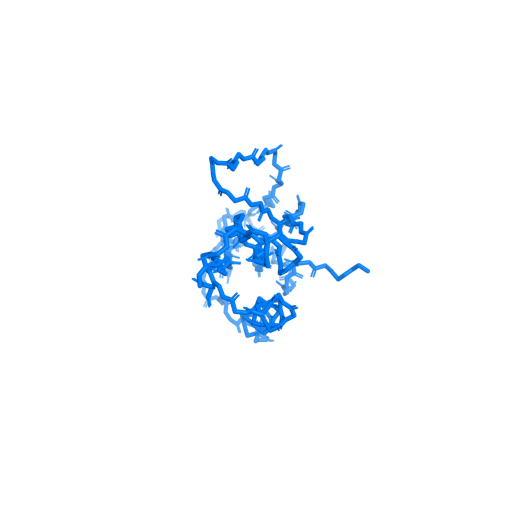E A 1 92 ? 1.545 -0.674 -4.430 1.00 89.00 92 PHE A N 1
ATOM 722 C CA . PHE A 1 92 ? 1.700 -0.183 -5.793 1.00 89.00 92 PHE A CA 1
ATOM 723 C C . PHE A 1 92 ? 3.116 -0.448 -6.307 1.00 89.00 92 PHE A C 1
ATOM 725 O O . PHE A 1 92 ? 4.066 -0.642 -5.546 1.00 89.00 92 PHE A O 1
ATOM 732 N N . PHE A 1 93 ? 3.255 -0.480 -7.627 1.00 88.88 93 PHE A N 1
ATOM 733 C CA . PHE A 1 93 ? 4.527 -0.738 -8.289 1.00 88.88 93 PHE A CA 1
ATOM 734 C C . PHE A 1 93 ? 4.754 0.304 -9.377 1.00 88.88 93 PHE A C 1
ATOM 736 O O . PHE A 1 93 ? 4.047 0.323 -10.388 1.00 88.88 93 PHE A O 1
ATOM 743 N N . HIS A 1 94 ? 5.722 1.184 -9.131 1.00 87.62 94 HIS A N 1
ATOM 744 C CA . HIS A 1 94 ? 6.098 2.258 -10.041 1.00 87.62 94 HIS A CA 1
ATOM 745 C C . HIS A 1 94 ? 7.362 1.862 -10.784 1.00 87.62 94 HIS A C 1
ATOM 747 O O . HIS A 1 94 ? 8.366 1.501 -10.168 1.00 87.62 94 HIS A O 1
ATOM 753 N N . VAL A 1 95 ? 7.326 1.917 -12.106 1.00 86.19 95 VAL A N 1
ATOM 754 C CA . VAL A 1 95 ? 8.469 1.548 -12.938 1.00 86.19 95 VAL A CA 1
ATOM 755 C C . VAL A 1 95 ? 9.033 2.782 -13.607 1.00 86.19 95 VAL A C 1
ATOM 757 O O . VAL A 1 95 ? 8.297 3.685 -14.017 1.00 86.19 95 VAL A O 1
ATOM 760 N N . ASN A 1 96 ? 10.355 2.817 -13.749 1.00 82.19 96 ASN A N 1
ATOM 761 C CA . ASN A 1 96 ? 10.964 3.757 -14.672 1.00 82.19 96 ASN A CA 1
ATOM 762 C C . ASN A 1 96 ? 10.414 3.479 -16.091 1.00 82.19 96 ASN A C 1
ATOM 764 O O . ASN A 1 96 ? 10.003 2.354 -16.403 1.00 82.19 96 ASN A O 1
ATOM 768 N N . ARG A 1 97 ? 10.404 4.490 -16.965 1.00 66.00 97 ARG A N 1
ATOM 769 C CA . ARG A 1 97 ? 10.311 4.292 -18.413 1.00 66.00 97 ARG A CA 1
ATOM 770 C C . ARG A 1 97 ? 11.588 3.578 -18.864 1.00 66.00 97 ARG A C 1
ATOM 772 O O . ARG A 1 97 ? 12.486 4.173 -19.440 1.00 66.00 97 ARG A O 1
ATOM 779 N N . GLY A 1 98 ? 11.675 2.287 -18.558 1.00 54.00 98 GLY A N 1
ATOM 780 C CA . GLY A 1 98 ? 12.631 1.405 -19.191 1.00 54.00 98 GLY A CA 1
ATOM 781 C C . GLY A 1 98 ? 12.309 1.398 -20.675 1.00 54.00 98 GLY A C 1
ATOM 782 O O . GLY A 1 98 ? 11.163 1.140 -21.059 1.00 54.00 98 GLY A O 1
ATOM 783 N N . CYS A 1 99 ? 13.311 1.736 -21.482 1.00 41.72 99 CYS A N 1
ATOM 784 C CA . CYS A 1 99 ? 13.328 1.458 -22.906 1.00 41.72 99 CYS A CA 1
ATOM 785 C C . CYS A 1 99 ? 12.794 0.032 -23.082 1.00 41.72 99 CYS A C 1
ATOM 787 O O . CYS A 1 99 ? 13.349 -0.902 -22.503 1.00 41.72 99 CYS A O 1
ATOM 789 N N . SER A 1 100 ? 11.645 -0.137 -23.748 1.00 41.53 100 SER A N 1
ATOM 790 C CA . SER A 1 100 ? 11.110 -1.484 -23.952 1.00 41.53 100 SER A CA 1
ATOM 791 C C . SER A 1 100 ? 12.214 -2.329 -24.589 1.00 41.53 100 SER A C 1
ATOM 793 O O . SER A 1 100 ? 12.971 -1.814 -25.409 1.00 41.53 100 SER A O 1
ATOM 795 N N . PHE A 1 101 ? 12.330 -3.603 -24.226 1.00 39.81 101 PHE A N 1
ATOM 796 C CA . PHE A 1 101 ? 13.348 -4.501 -24.782 1.00 39.81 101 PHE A CA 1
ATOM 797 C C . PHE A 1 101 ? 13.361 -4.493 -26.332 1.00 39.81 101 PHE A C 1
ATOM 799 O O . PHE A 1 101 ? 14.401 -4.693 -26.948 1.00 39.81 101 PHE A O 1
ATOM 806 N N . TRP A 1 102 ? 12.230 -4.137 -26.957 1.00 38.59 102 TRP A N 1
ATOM 807 C CA . TRP A 1 102 ? 12.083 -3.886 -28.395 1.00 38.59 102 TRP A CA 1
ATOM 808 C C . TRP A 1 102 ? 12.781 -2.617 -28.924 1.00 38.59 102 TRP A C 1
ATOM 810 O O . TRP A 1 102 ? 13.249 -2.614 -30.056 1.00 38.59 102 TRP A O 1
ATOM 820 N N . LEU A 1 103 ? 12.889 -1.547 -28.130 1.00 37.53 103 LEU A N 1
ATOM 821 C CA . LEU A 1 103 ? 13.660 -0.345 -28.485 1.00 37.53 103 LEU A CA 1
ATOM 822 C C . LEU A 1 103 ? 15.148 -0.452 -28.116 1.00 37.53 103 LEU A C 1
ATOM 824 O O . LEU A 1 103 ? 15.957 0.302 -28.654 1.00 37.53 103 LEU A O 1
ATOM 828 N N . CYS A 1 104 ? 15.533 -1.371 -27.228 1.00 37.59 104 CYS A N 1
ATOM 829 C CA . CYS A 1 104 ? 16.929 -1.508 -26.804 1.00 37.59 104 CYS A CA 1
ATOM 830 C C . CYS A 1 104 ? 17.848 -1.948 -27.963 1.00 37.59 104 CYS A C 1
ATOM 832 O O . CYS A 1 104 ? 18.956 -1.430 -28.097 1.00 37.59 104 CYS A O 1
ATOM 834 N N . TRP A 1 105 ? 17.342 -2.781 -28.884 1.00 34.88 105 TRP A N 1
ATOM 835 C CA . TRP A 1 105 ? 18.053 -3.142 -30.121 1.00 34.88 105 TRP A CA 1
ATOM 836 C C . TRP A 1 105 ? 18.282 -1.958 -31.075 1.00 34.88 105 TRP A C 1
ATOM 838 O O . TRP A 1 105 ? 19.238 -1.976 -31.841 1.00 34.88 105 TRP A O 1
ATOM 848 N N . ILE A 1 106 ? 17.441 -0.920 -31.020 1.00 46.03 106 ILE A N 1
ATOM 849 C CA . ILE A 1 106 ? 17.578 0.278 -31.864 1.00 46.03 106 ILE A CA 1
ATOM 850 C C . ILE A 1 106 ? 18.489 1.317 -31.195 1.00 46.03 106 ILE A C 1
ATOM 852 O O . ILE A 1 106 ? 19.181 2.062 -31.882 1.00 46.03 106 ILE A O 1
ATOM 856 N N . CYS A 1 107 ? 18.503 1.379 -29.859 1.00 38.84 107 CYS A N 1
ATOM 857 C CA . CYS A 1 107 ? 19.112 2.498 -29.139 1.00 38.84 107 CYS A CA 1
ATOM 858 C C . CYS A 1 107 ? 20.512 2.227 -28.562 1.00 38.84 107 CYS A C 1
ATOM 860 O O . CYS A 1 107 ? 21.134 3.165 -28.075 1.00 38.84 107 CYS A O 1
ATOM 862 N N . GLY A 1 108 ? 21.024 0.990 -28.594 1.00 39.41 108 GLY A N 1
ATOM 863 C CA . GLY A 1 108 ? 22.413 0.689 -28.209 1.00 39.41 108 GLY A CA 1
ATOM 864 C C . GLY A 1 108 ? 22.776 0.995 -26.747 1.00 39.41 108 GLY A C 1
ATOM 865 O O . GLY A 1 108 ? 23.956 1.096 -26.423 1.00 39.41 108 GLY A O 1
ATOM 866 N N . VAL A 1 109 ? 21.788 1.154 -25.860 1.00 40.94 109 VAL A N 1
ATOM 867 C CA . VAL A 1 109 ? 22.019 1.413 -24.433 1.00 40.94 109 VAL A CA 1
ATOM 868 C C . VAL A 1 109 ? 21.819 0.118 -23.662 1.00 40.94 109 VAL A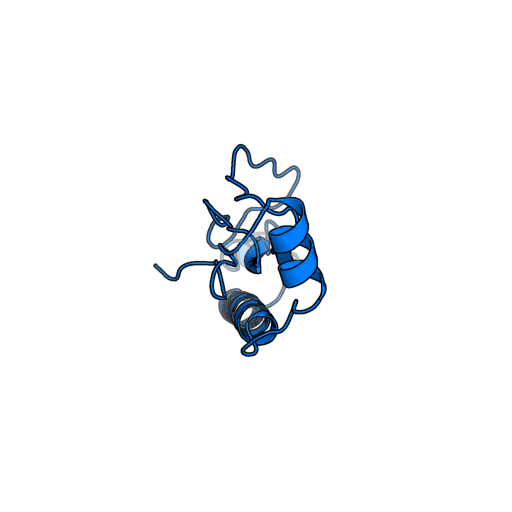 C 1
ATOM 870 O O . VAL A 1 109 ? 20.693 -0.360 -23.531 1.00 40.94 109 VAL A O 1
ATOM 873 N N . SER A 1 110 ? 22.913 -0.444 -23.152 1.00 37.91 110 SER A N 1
ATOM 874 C CA . SER A 1 110 ? 22.910 -1.615 -22.276 1.00 37.91 110 SER A CA 1
ATOM 875 C C . SER A 1 110 ? 21.952 -1.390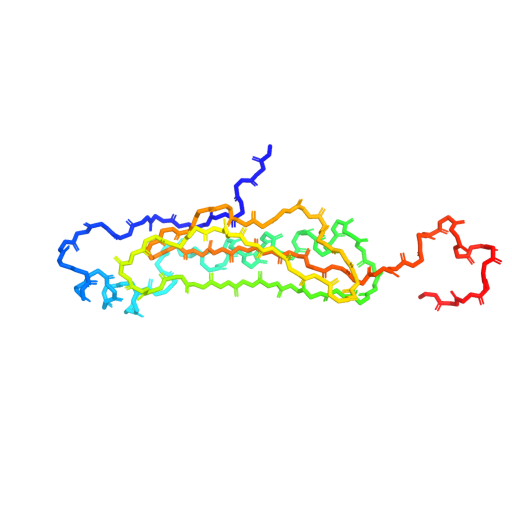 -21.100 1.00 37.91 110 SER A C 1
ATOM 877 O O . SER A 1 110 ? 22.146 -0.463 -20.313 1.00 37.91 110 SER A O 1
ATOM 879 N N . CYS A 1 111 ? 20.900 -2.209 -21.021 1.00 40.09 111 CYS A N 1
ATOM 880 C CA . CYS A 1 111 ? 19.984 -2.278 -19.880 1.00 40.09 111 CYS A CA 1
ATOM 881 C C . CYS A 1 111 ? 20.513 -3.240 -18.816 1.00 40.09 111 CYS A C 1
ATOM 883 O O . CYS A 1 111 ? 21.090 -4.279 -19.209 1.00 40.09 111 CYS A O 1
#

pLDDT: mean 78.9, std 16.17, range [34.88, 91.31]

Organism: Helianthus annuus (NCBI:txid4232)

Secondary structure (DSSP, 8-state):
---SEES----SSSHHHHHHHHHH-TTGGGHHHHHHHHHHHHHHHH-SS-EEEEEEE--SSS-EE------SSSEESS---SEE-TTPEEEEEEE-----HHHHHHH----

InterPro domains:
  IPR049065 Nakanori-like [PF21230] (8-97)
  IPR053085 Jasmonate-induced protein [PTHR36482] (12-94)